Protein AF-W1XMA3-F1 (afdb_monomer)

Structure (mmCIF, N/CA/C/O backbone):
data_AF-W1XMA3-F1
#
_entry.id   AF-W1XMA3-F1
#
loop_
_atom_site.group_PDB
_atom_site.id
_atom_site.type_symbol
_atom_site.label_atom_id
_atom_site.label_alt_id
_atom_site.label_comp_id
_atom_site.label_asym_id
_atom_site.label_entity_id
_atom_site.label_seq_id
_atom_site.pdbx_PDB_ins_code
_atom_site.Cartn_x
_atom_site.Cartn_y
_atom_site.Cartn_z
_atom_site.occupancy
_atom_site.B_iso_or_equiv
_atom_site.auth_seq_id
_atom_site.auth_comp_id
_atom_site.auth_asym_id
_atom_site.auth_atom_id
_atom_site.pdbx_PDB_model_num
ATOM 1 N N . SER A 1 1 ? 0.793 16.146 -7.751 1.00 78.69 1 SER A N 1
ATOM 2 C CA . SER A 1 1 ? 1.714 15.023 -7.520 1.00 78.69 1 SER A CA 1
ATOM 3 C C . SER A 1 1 ? 2.074 15.010 -6.049 1.00 78.69 1 SER A C 1
ATOM 5 O O . SER A 1 1 ? 2.468 16.055 -5.539 1.00 78.69 1 SER A O 1
ATOM 7 N N . LEU A 1 2 ? 1.851 13.889 -5.372 1.00 86.06 2 LEU A N 1
ATOM 8 C CA . LEU A 1 2 ? 2.117 13.667 -3.953 1.00 86.06 2 LEU A CA 1
ATOM 9 C C . LEU A 1 2 ? 3.582 13.276 -3.740 1.00 86.06 2 LEU A C 1
ATOM 11 O O . LEU A 1 2 ? 4.157 12.507 -4.512 1.00 86.06 2 LEU A O 1
ATOM 15 N N . SER A 1 3 ? 4.195 13.806 -2.684 1.00 90.44 3 SER A N 1
ATOM 16 C CA . SER A 1 3 ? 5.564 13.454 -2.309 1.00 90.44 3 SER A CA 1
ATOM 17 C C . SER A 1 3 ? 5.628 12.082 -1.629 1.00 90.44 3 SER A C 1
ATOM 19 O O . SER A 1 3 ? 4.621 11.546 -1.164 1.00 90.44 3 SER A O 1
ATOM 21 N N . LYS A 1 4 ? 6.840 11.529 -1.482 1.00 88.31 4 LYS A N 1
ATOM 22 C CA . LYS A 1 4 ? 7.059 10.291 -0.711 1.00 88.31 4 LYS A CA 1
ATOM 23 C C . LYS A 1 4 ? 6.518 10.405 0.726 1.00 88.31 4 LYS A C 1
ATOM 25 O O . LYS A 1 4 ? 5.917 9.461 1.229 1.00 88.31 4 LYS A O 1
ATOM 30 N N . LYS A 1 5 ? 6.676 11.575 1.359 1.00 90.56 5 LYS A N 1
ATOM 31 C CA . LYS A 1 5 ? 6.173 11.846 2.715 1.00 90.56 5 LYS A CA 1
ATOM 32 C C . LYS A 1 5 ? 4.643 11.864 2.761 1.00 90.56 5 LYS A C 1
ATOM 34 O O . LYS A 1 5 ? 4.070 11.287 3.679 1.00 90.56 5 LYS A O 1
ATOM 39 N N . ASP A 1 6 ? 3.997 12.457 1.759 1.00 91.44 6 ASP A N 1
ATOM 40 C CA . ASP A 1 6 ? 2.532 12.478 1.673 1.00 91.44 6 ASP A CA 1
ATOM 41 C C . ASP A 1 6 ? 1.975 11.059 1.517 1.00 91.44 6 ASP A C 1
ATOM 43 O O . ASP A 1 6 ? 1.025 10.685 2.202 1.00 91.44 6 ASP A O 1
ATOM 47 N N . MET A 1 7 ? 2.615 10.237 0.678 1.00 91.88 7 MET A N 1
ATOM 48 C CA . MET A 1 7 ? 2.237 8.833 0.493 1.00 91.88 7 MET A CA 1
ATOM 49 C C . MET A 1 7 ? 2.435 8.002 1.765 1.00 91.88 7 MET A C 1
ATOM 51 O O . MET A 1 7 ? 1.592 7.169 2.092 1.00 91.88 7 MET A O 1
ATOM 55 N N . GLN A 1 8 ? 3.505 8.258 2.522 1.00 90.69 8 GLN A N 1
ATOM 56 C CA . GLN A 1 8 ? 3.725 7.616 3.817 1.00 90.69 8 GLN A CA 1
ATOM 57 C C . GLN A 1 8 ? 2.617 7.968 4.815 1.00 90.69 8 GLN A C 1
ATOM 59 O O . GLN A 1 8 ? 2.035 7.079 5.433 1.00 90.69 8 GLN A O 1
ATOM 64 N N . SER A 1 9 ? 2.300 9.258 4.954 1.00 91.69 9 SER A N 1
ATOM 65 C CA . SER A 1 9 ? 1.226 9.730 5.832 1.00 91.69 9 SER A CA 1
ATOM 66 C C . SER A 1 9 ? -0.135 9.168 5.425 1.00 91.69 9 SER A C 1
ATOM 68 O O . SER A 1 9 ? -0.914 8.770 6.290 1.00 91.69 9 SER A O 1
ATOM 70 N N . PHE A 1 10 ? -0.401 9.078 4.122 1.00 92.38 10 PHE A N 1
ATOM 71 C CA . PHE A 1 10 ? -1.614 8.472 3.585 1.00 92.38 10 PHE A CA 1
ATOM 72 C C . PHE A 1 10 ? -1.757 7.010 4.025 1.00 92.38 10 PHE A C 1
ATOM 74 O O . PHE A 1 10 ? -2.780 6.647 4.599 1.00 92.38 10 PHE A O 1
ATOM 81 N N . ILE A 1 11 ? -0.717 6.187 3.853 1.00 91.25 11 ILE A N 1
ATOM 82 C CA . ILE A 1 11 ? -0.741 4.782 4.284 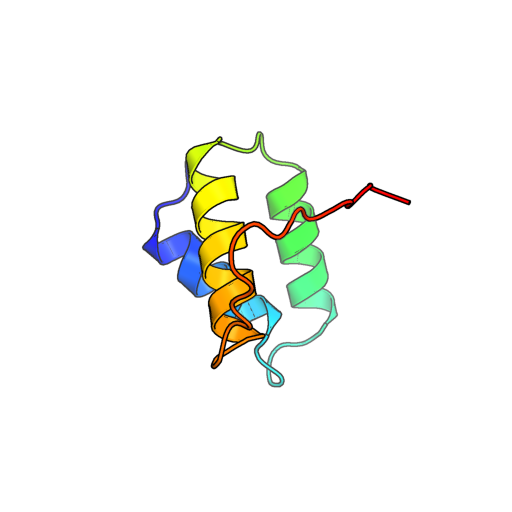1.00 91.25 11 ILE A CA 1
ATOM 83 C C . ILE A 1 11 ? -0.921 4.649 5.794 1.00 91.25 11 ILE A C 1
ATOM 85 O O . ILE A 1 11 ? -1.797 3.907 6.232 1.00 91.25 11 ILE A O 1
ATOM 89 N N . VAL A 1 12 ? -0.166 5.404 6.597 1.00 91.38 12 VAL A N 1
ATOM 90 C CA . VAL A 1 12 ? -0.313 5.382 8.063 1.00 91.38 12 VAL A CA 1
ATOM 91 C C . VAL A 1 12 ? -1.757 5.690 8.471 1.00 91.38 12 VAL A C 1
ATOM 93 O O . VAL A 1 12 ? -2.323 4.977 9.293 1.00 91.38 12 VAL A O 1
ATOM 96 N N . THR A 1 13 ? -2.384 6.678 7.830 1.00 93.00 13 THR A N 1
ATOM 97 C CA . THR A 1 13 ? -3.787 7.055 8.072 1.00 93.00 13 THR A CA 1
ATOM 98 C C . THR A 1 13 ? -4.756 5.908 7.763 1.00 93.00 13 THR A C 1
ATOM 100 O O . THR A 1 13 ? -5.703 5.671 8.513 1.00 93.00 13 THR A O 1
ATOM 103 N N . LEU A 1 14 ? -4.528 5.154 6.681 1.00 92.06 14 LEU A N 1
ATOM 104 C CA . LEU A 1 14 ? -5.378 4.013 6.318 1.00 92.06 14 LEU A CA 1
ATOM 105 C C . LEU A 1 14 ? -5.279 2.861 7.329 1.00 92.06 14 LEU A C 1
ATOM 107 O O . LEU A 1 14 ? -6.281 2.192 7.598 1.00 92.06 14 LEU A O 1
ATOM 111 N N . PHE A 1 15 ? -4.109 2.654 7.931 1.00 89.38 15 PHE A N 1
ATOM 112 C CA . PHE A 1 15 ? -3.875 1.581 8.901 1.00 89.38 15 PHE A CA 1
ATOM 113 C C . PHE A 1 15 ? -4.095 1.985 10.367 1.00 89.38 15 PHE A C 1
ATOM 115 O O . PHE A 1 15 ? -4.144 1.110 11.226 1.00 89.38 15 PHE A O 1
ATOM 122 N N . ASP A 1 16 ? -4.294 3.269 10.670 1.00 91.56 16 ASP A N 1
ATOM 123 C CA . ASP A 1 16 ? -4.527 3.741 12.039 1.00 91.56 16 ASP A CA 1
ATOM 124 C C . ASP A 1 16 ? -5.900 3.291 12.566 1.00 91.56 16 ASP A C 1
ATOM 126 O O . ASP A 1 16 ? -6.944 3.659 12.024 1.00 91.56 16 ASP A O 1
ATOM 130 N N . SER A 1 17 ? -5.922 2.488 13.631 1.00 92.94 17 SER A N 1
ATOM 131 C CA . SER A 1 17 ? -7.154 1.993 14.257 1.00 92.94 17 SER A CA 1
ATOM 132 C C . SER A 1 17 ? -7.989 3.084 1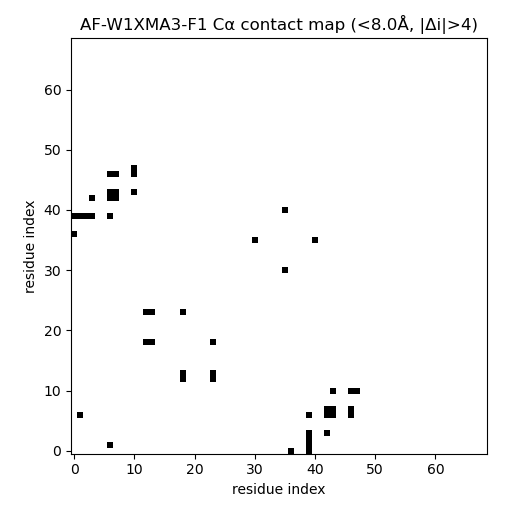4.930 1.00 92.94 17 SER A C 1
ATOM 134 O O . SER A 1 17 ? -9.163 2.856 15.207 1.00 92.94 17 SER A O 1
ATOM 136 N N . ASN A 1 18 ? -7.406 4.254 15.199 1.00 96.56 18 ASN A N 1
ATOM 137 C CA . ASN A 1 18 ? -8.088 5.380 15.837 1.00 96.56 18 ASN A CA 1
ATOM 138 C C . ASN A 1 18 ? -8.840 6.264 14.835 1.00 96.56 18 ASN A C 1
ATOM 140 O O . ASN A 1 18 ? -9.587 7.151 15.241 1.00 96.56 18 ASN A O 1
ATOM 144 N N . ILE A 1 19 ? -8.645 6.043 13.533 1.00 95.19 19 ILE A N 1
ATOM 145 C CA . ILE A 1 19 ? -9.300 6.813 12.478 1.00 95.19 19 ILE A CA 1
ATOM 146 C C . ILE A 1 19 ? -10.544 6.070 12.006 1.00 95.19 19 ILE A C 1
ATOM 148 O O . ILE A 1 19 ? -10.496 4.887 11.656 1.00 95.19 19 ILE A O 1
ATOM 152 N N . GLU A 1 20 ? -11.665 6.786 11.970 1.00 96.75 20 GLU A N 1
ATOM 153 C CA . GLU A 1 20 ? -12.943 6.227 11.552 1.00 96.75 20 GLU A CA 1
ATOM 154 C C . GLU A 1 20 ? -12.909 5.718 10.097 1.00 96.75 20 GLU A C 1
ATOM 156 O O . GLU A 1 20 ? -12.243 6.261 9.210 1.00 96.75 20 GLU A O 1
ATOM 161 N N . THR A 1 21 ? -13.662 4.649 9.830 1.00 95.50 21 THR A N 1
ATOM 162 C CA . THR A 1 21 ? -13.643 3.969 8.523 1.00 95.50 21 THR A CA 1
ATOM 163 C C . THR A 1 21 ? -14.179 4.848 7.389 1.00 95.50 21 THR A C 1
ATOM 165 O O . THR A 1 21 ? -13.633 4.827 6.289 1.00 95.50 21 THR A O 1
ATOM 168 N N . ASN A 1 22 ? -15.210 5.654 7.645 1.00 96.06 22 ASN A N 1
ATOM 169 C CA . ASN A 1 22 ? -15.732 6.666 6.714 1.00 96.06 22 ASN A CA 1
ATOM 170 C C . ASN A 1 22 ? -14.631 7.630 6.233 1.00 96.06 22 ASN A C 1
ATOM 172 O O . ASN A 1 22 ? -14.527 7.872 5.035 1.00 96.06 22 ASN A O 1
ATOM 176 N N . VAL A 1 23 ? -13.771 8.122 7.128 1.00 95.50 23 VAL A N 1
ATOM 177 C CA . VAL A 1 23 ? -12.667 9.031 6.784 1.00 95.50 23 VAL A CA 1
ATOM 178 C C . VAL A 1 23 ? -11.681 8.338 5.845 1.00 95.50 23 VAL A C 1
ATOM 180 O O . VAL A 1 23 ? -11.288 8.901 4.825 1.00 95.50 23 VAL A O 1
ATOM 183 N N . LYS A 1 24 ? -11.332 7.080 6.133 1.00 95.44 24 LYS A N 1
ATOM 184 C CA . LYS A 1 24 ? -10.452 6.271 5.274 1.00 95.44 24 LYS A CA 1
ATOM 185 C C . LYS A 1 24 ? -11.056 6.039 3.889 1.00 95.44 24 LYS A C 1
ATOM 187 O O . LYS A 1 24 ? -10.353 6.139 2.886 1.00 95.44 24 LYS A O 1
ATOM 192 N N . VAL A 1 25 ? -12.357 5.756 3.829 1.00 95.88 25 VAL A N 1
ATOM 193 C CA . VAL A 1 25 ? -13.093 5.573 2.571 1.00 95.88 25 VAL A CA 1
ATOM 194 C C . VAL A 1 25 ? -13.083 6.856 1.740 1.00 95.88 25 VAL A C 1
ATOM 196 O O . VAL A 1 25 ? -12.815 6.793 0.542 1.00 95.88 25 VAL A O 1
ATOM 199 N N . GLU A 1 26 ? -13.323 8.016 2.350 1.00 96.06 26 GLU A N 1
ATOM 200 C CA . GLU A 1 26 ? -13.282 9.302 1.644 1.00 96.06 26 GLU A CA 1
ATOM 201 C C . GLU A 1 26 ? -11.878 9.623 1.112 1.00 96.06 26 GLU A C 1
ATOM 203 O O . GLU A 1 26 ? -11.731 10.033 -0.040 1.00 96.06 26 GLU A O 1
ATOM 208 N N . LEU A 1 27 ? -10.830 9.342 1.890 1.00 93.81 27 LEU A N 1
ATOM 209 C CA . LEU A 1 27 ? -9.441 9.488 1.446 1.00 93.81 27 LEU A CA 1
ATOM 210 C C . LEU A 1 27 ? -9.105 8.574 0.256 1.00 93.81 27 LEU A C 1
ATOM 212 O O . LEU A 1 27 ? -8.458 9.014 -0.695 1.00 93.81 27 LEU A O 1
ATOM 216 N N . LEU A 1 28 ? -9.571 7.321 0.270 1.00 93.06 28 LEU A N 1
ATOM 217 C CA . LEU A 1 28 ? -9.393 6.382 -0.844 1.00 93.06 28 LEU A CA 1
ATOM 218 C C . LEU A 1 28 ? -10.129 6.841 -2.108 1.00 93.06 28 LEU A C 1
ATOM 220 O O . LEU A 1 28 ? -9.559 6.801 -3.200 1.00 93.06 28 LEU A O 1
ATOM 224 N N . LYS A 1 29 ? -11.371 7.320 -1.977 1.00 94.69 29 LYS A N 1
ATOM 225 C CA . LYS A 1 29 ? -12.128 7.895 -3.100 1.00 94.69 29 LYS A CA 1
ATOM 226 C C . LYS A 1 29 ? -11.413 9.111 -3.684 1.00 94.69 29 LYS A C 1
ATOM 228 O O . LYS A 1 29 ? -11.232 9.197 -4.893 1.00 94.69 29 LYS A O 1
ATOM 233 N N . ALA A 1 30 ? -10.955 10.030 -2.837 1.00 92.69 30 ALA A N 1
ATOM 234 C CA . ALA A 1 30 ? -10.222 11.210 -3.284 1.00 92.69 30 ALA A CA 1
ATOM 235 C C . ALA A 1 30 ? -8.924 10.831 -4.019 1.00 92.69 30 ALA A C 1
ATOM 237 O O . ALA A 1 30 ? -8.618 11.398 -5.067 1.00 92.69 30 ALA A O 1
ATOM 238 N N . TYR A 1 31 ? -8.187 9.839 -3.511 1.00 90.69 31 TYR A N 1
ATOM 239 C CA . TYR A 1 31 ? -6.954 9.365 -4.138 1.00 90.69 31 TYR A CA 1
ATOM 240 C C . TYR A 1 31 ? -7.185 8.678 -5.491 1.00 90.69 31 TYR A C 1
ATOM 242 O O . TYR A 1 31 ? -6.361 8.834 -6.390 1.00 90.69 31 TYR A O 1
ATOM 250 N N . THR A 1 32 ? -8.280 7.928 -5.634 1.00 89.88 32 THR A N 1
ATOM 251 C CA . THR A 1 32 ? -8.626 7.200 -6.870 1.00 89.88 32 THR A CA 1
ATOM 252 C C . THR A 1 32 ? -9.266 8.087 -7.936 1.00 89.88 32 THR A C 1
ATOM 254 O O . THR A 1 32 ? -9.102 7.811 -9.118 1.00 89.88 32 THR A O 1
ATOM 257 N N . ASN A 1 33 ? -9.939 9.170 -7.538 1.00 91.44 33 ASN A N 1
ATOM 258 C CA . ASN A 1 33 ? -10.515 10.153 -8.462 1.00 91.44 33 ASN A CA 1
ATOM 259 C C . ASN A 1 33 ? -9.476 11.094 -9.087 1.00 91.44 33 ASN A C 1
ATOM 261 O O . ASN A 1 33 ? -9.785 11.789 -10.053 1.00 91.44 33 ASN A O 1
ATOM 265 N N . LYS A 1 34 ? -8.265 11.168 -8.527 1.00 89.12 34 LYS A N 1
ATOM 266 C CA . LYS A 1 34 ? -7.170 11.949 -9.108 1.00 89.12 3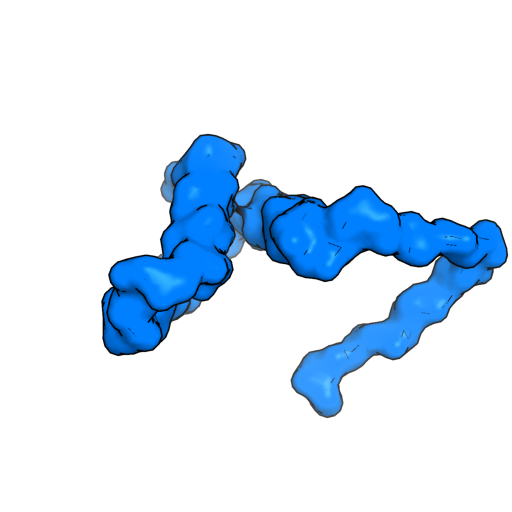4 LYS A CA 1
ATOM 267 C C . LYS A 1 34 ? -6.406 11.089 -10.127 1.00 89.12 34 LYS A C 1
ATOM 269 O O . LYS A 1 34 ? -6.243 9.887 -9.918 1.00 89.12 34 LYS A O 1
ATOM 274 N N . ASP A 1 35 ? -5.820 11.713 -11.145 1.00 87.12 35 ASP A N 1
ATOM 275 C CA . ASP A 1 35 ? -4.872 11.021 -12.024 1.00 87.12 35 ASP A CA 1
ATOM 276 C C . ASP A 1 35 ? -3.659 10.526 -11.228 1.00 87.12 35 ASP A C 1
ATOM 278 O O . ASP A 1 35 ? -2.962 11.291 -10.552 1.00 87.12 35 ASP A O 1
ATOM 282 N N . MET A 1 36 ? -3.423 9.216 -11.272 1.00 83.19 36 MET A N 1
ATOM 283 C CA . MET A 1 36 ? -2.400 8.575 -10.456 1.00 83.19 36 MET A CA 1
ATOM 284 C C . MET A 1 36 ? -1.034 8.646 -11.140 1.00 83.19 36 MET A C 1
ATOM 286 O O . MET A 1 36 ? -0.856 8.171 -12.262 1.00 83.19 36 MET A O 1
ATOM 290 N N . GLY A 1 37 ? -0.047 9.222 -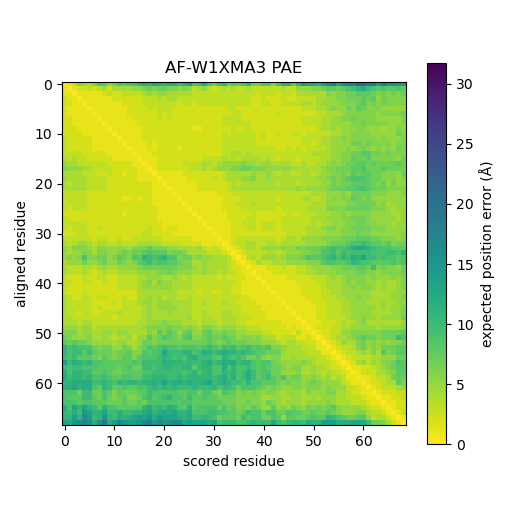10.452 1.00 87.00 37 GLY A N 1
ATOM 291 C CA . GLY A 1 37 ? 1.328 9.261 -10.946 1.00 87.00 37 GLY A CA 1
ATOM 292 C C . GLY A 1 37 ? 2.060 7.939 -10.705 1.00 87.00 37 GLY A C 1
ATOM 293 O O . GLY A 1 37 ? 1.912 7.327 -9.648 1.00 87.00 37 GLY A O 1
ATOM 294 N N . GLN A 1 38 ? 2.928 7.528 -11.635 1.00 86.00 38 GLN A N 1
ATOM 295 C CA . GLN A 1 38 ? 3.712 6.289 -11.502 1.00 86.00 38 GLN A CA 1
ATOM 296 C C . GLN A 1 38 ? 4.551 6.252 -10.211 1.00 86.00 38 GLN A C 1
ATOM 298 O O . GLN A 1 38 ? 4.606 5.228 -9.536 1.00 86.00 38 GLN A O 1
ATOM 303 N N . TYR A 1 39 ? 5.167 7.374 -9.828 1.00 89.06 39 TYR A N 1
ATOM 304 C CA . TYR A 1 39 ? 5.944 7.465 -8.586 1.00 89.06 39 TYR A CA 1
ATOM 305 C C . TYR A 1 39 ? 5.080 7.322 -7.330 1.00 89.06 39 TYR A C 1
ATOM 307 O O . TYR A 1 39 ? 5.505 6.692 -6.365 1.00 89.06 39 TYR A O 1
ATOM 315 N N . GLU A 1 40 ? 3.861 7.864 -7.348 1.00 88.38 40 GLU A N 1
ATOM 316 C CA . GLU A 1 40 ? 2.926 7.746 -6.228 1.00 88.38 40 GLU A CA 1
ATOM 317 C C . GLU A 1 40 ? 2.521 6.287 -6.017 1.00 88.38 40 GLU A C 1
ATOM 319 O O . GLU A 1 40 ? 2.477 5.833 -4.877 1.00 88.38 40 GLU A O 1
ATOM 324 N N . LEU A 1 41 ? 2.283 5.546 -7.105 1.00 88.00 41 LEU A N 1
ATOM 325 C CA . LEU A 1 41 ? 1.962 4.122 -7.048 1.00 88.00 41 LEU A CA 1
ATOM 326 C C . LEU A 1 41 ? 3.130 3.308 -6.478 1.00 88.00 41 LEU A C 1
ATOM 328 O O . LEU A 1 41 ? 2.924 2.461 -5.612 1.00 88.00 41 LEU A O 1
ATOM 332 N N . THR A 1 42 ? 4.361 3.601 -6.905 1.00 90.50 42 THR A N 1
ATOM 333 C CA . THR A 1 42 ? 5.561 2.959 -6.353 1.00 90.50 42 THR A CA 1
ATOM 334 C C . THR A 1 42 ? 5.670 3.182 -4.846 1.00 90.50 42 THR A C 1
ATOM 336 O O . THR A 1 42 ? 5.864 2.223 -4.101 1.00 90.50 42 THR A O 1
ATOM 339 N N . TYR A 1 43 ? 5.4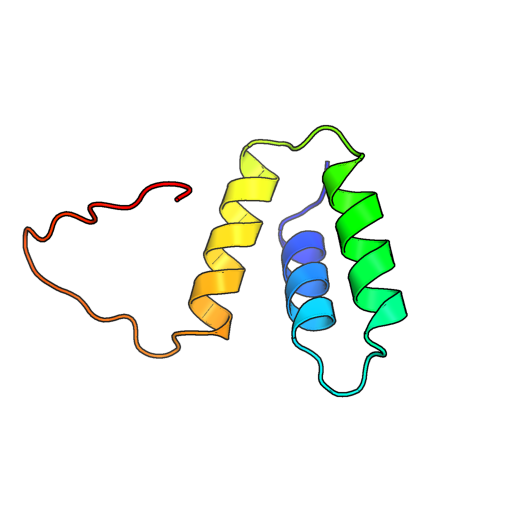97 4.422 -4.377 1.00 90.12 43 TYR A N 1
ATOM 340 C CA . TYR A 1 43 ? 5.543 4.719 -2.944 1.00 90.12 43 TYR A CA 1
ATOM 341 C C . TYR A 1 43 ? 4.389 4.066 -2.183 1.00 90.12 43 TYR A C 1
ATOM 343 O O . TYR A 1 43 ? 4.608 3.526 -1.103 1.00 90.12 43 TYR A O 1
ATOM 351 N N . LEU A 1 44 ? 3.177 4.071 -2.749 1.00 89.19 44 LEU A N 1
ATOM 352 C CA . LEU A 1 44 ? 2.011 3.417 -2.158 1.00 89.19 44 LEU A CA 1
ATOM 353 C C . LEU A 1 44 ? 2.306 1.942 -1.864 1.00 89.19 44 LEU A C 1
ATOM 355 O O . LEU A 1 44 ? 2.096 1.490 -0.742 1.00 89.19 44 LEU A O 1
ATOM 359 N N . VAL A 1 45 ? 2.823 1.214 -2.860 1.00 88.44 45 VAL A N 1
ATOM 360 C CA . VAL A 1 45 ? 3.138 -0.216 -2.751 1.00 88.44 45 VAL A CA 1
ATOM 361 C C . VAL A 1 45 ? 4.289 -0.460 -1.773 1.00 88.44 45 VAL A C 1
ATOM 363 O O . VAL A 1 45 ? 4.172 -1.338 -0.920 1.00 88.44 45 VAL A O 1
ATOM 366 N N . GLU A 1 46 ? 5.368 0.329 -1.844 1.00 88.00 46 GLU A N 1
ATOM 367 C CA . GLU A 1 46 ? 6.516 0.231 -0.926 1.00 88.00 46 GLU A CA 1
ATOM 368 C C . GLU A 1 46 ? 6.055 0.312 0.537 1.00 88.00 46 GLU A C 1
ATOM 370 O O . GLU A 1 46 ? 6.366 -0.571 1.342 1.00 88.00 46 GLU A O 1
ATOM 375 N N . TYR A 1 47 ? 5.252 1.327 0.865 1.00 88.50 47 TYR A N 1
ATOM 376 C CA . TYR A 1 47 ? 4.751 1.523 2.220 1.00 88.50 47 TYR A CA 1
ATOM 377 C C . TYR A 1 47 ? 3.711 0.475 2.623 1.00 88.50 47 TYR A C 1
ATOM 379 O O . TYR A 1 47 ? 3.761 -0.009 3.750 1.00 88.50 47 TYR A O 1
ATOM 387 N N . PHE A 1 48 ? 2.822 0.053 1.716 1.00 87.75 48 PHE A N 1
ATOM 388 C CA . PHE A 1 48 ? 1.87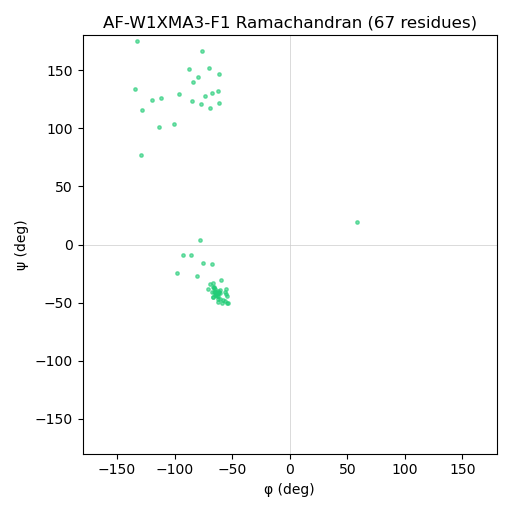0 -1.028 1.997 1.00 87.75 48 PHE A CA 1
ATOM 389 C C . PHE A 1 48 ? 2.578 -2.307 2.441 1.00 87.75 48 PHE A C 1
ATOM 391 O O . PHE A 1 48 ? 2.195 -2.915 3.444 1.00 87.75 48 PHE A O 1
ATOM 398 N N . ILE A 1 49 ? 3.610 -2.716 1.698 1.00 86.62 49 ILE A N 1
ATOM 399 C CA . ILE A 1 49 ? 4.338 -3.946 2.001 1.00 86.62 49 ILE A CA 1
ATOM 400 C C . ILE A 1 49 ? 5.079 -3.793 3.334 1.00 86.62 49 ILE A C 1
ATOM 402 O O . ILE A 1 49 ? 4.991 -4.686 4.173 1.00 86.62 49 ILE A O 1
ATOM 406 N N . GLN A 1 50 ? 5.755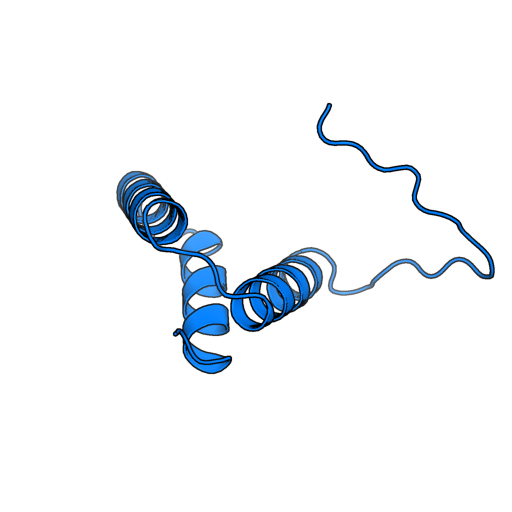 -2.664 3.567 1.00 84.25 50 GLN A N 1
ATOM 407 C CA . GLN A 1 50 ? 6.485 -2.417 4.817 1.00 84.25 50 GLN A CA 1
ATOM 408 C C . GLN A 1 50 ? 5.572 -2.403 6.050 1.00 84.25 50 GLN A C 1
ATOM 410 O O . GLN A 1 50 ? 5.948 -2.940 7.089 1.00 84.25 50 GLN A O 1
ATOM 415 N N . THR A 1 51 ? 4.373 -1.822 5.946 1.00 82.38 51 THR A N 1
ATOM 416 C CA . THR A 1 51 ? 3.422 -1.760 7.066 1.00 82.38 51 THR A CA 1
ATOM 417 C C . THR A 1 51 ? 2.839 -3.131 7.417 1.00 82.38 51 THR A C 1
ATOM 419 O O . THR A 1 51 ? 2.596 -3.396 8.590 1.00 82.38 51 THR A O 1
ATOM 422 N N . ASN A 1 52 ? 2.628 -4.015 6.435 1.00 81.31 52 ASN A N 1
ATOM 423 C CA . ASN A 1 52 ? 1.952 -5.303 6.655 1.00 81.31 52 ASN A CA 1
ATOM 424 C C . ASN A 1 52 ? 2.910 -6.492 6.827 1.00 81.31 52 ASN A C 1
ATOM 426 O O . ASN A 1 52 ? 2.547 -7.487 7.450 1.00 81.31 52 ASN A O 1
ATOM 430 N N . TYR A 1 53 ? 4.131 -6.401 6.296 1.00 84.00 53 TYR A N 1
ATOM 431 C CA . TYR A 1 53 ? 5.105 -7.493 6.276 1.00 84.00 53 TYR A CA 1
ATOM 432 C C . TYR A 1 53 ? 6.457 -7.009 6.815 1.00 84.00 53 TYR A C 1
ATOM 434 O O . TYR A 1 53 ? 7.384 -6.782 6.034 1.00 84.00 53 TYR A O 1
ATOM 442 N N . PRO A 1 54 ? 6.605 -6.867 8.148 1.00 80.62 54 PRO A N 1
ATOM 443 C CA . PRO A 1 54 ? 7.868 -6.437 8.751 1.00 80.62 54 PRO A CA 1
ATOM 444 C C . PRO A 1 54 ? 9.022 -7.399 8.433 1.00 80.62 54 PRO A C 1
ATOM 446 O O . PRO A 1 54 ? 10.160 -6.970 8.279 1.00 80.62 54 PRO A O 1
ATOM 449 N N . ASN A 1 55 ? 8.717 -8.690 8.268 1.00 84.44 55 ASN A N 1
ATOM 450 C CA . ASN A 1 55 ? 9.631 -9.685 7.721 1.00 84.44 55 ASN A CA 1
ATOM 451 C C . ASN A 1 55 ? 9.086 -10.160 6.371 1.00 84.44 55 ASN A C 1
ATOM 453 O O . ASN A 1 55 ? 8.157 -10.968 6.326 1.00 84.44 55 ASN A O 1
ATOM 457 N N . GLN A 1 56 ? 9.646 -9.654 5.271 1.00 81.38 56 GLN A N 1
ATOM 458 C CA . GLN A 1 56 ? 9.265 -10.114 3.938 1.00 81.38 56 GLN A CA 1
ATOM 459 C C . GLN A 1 56 ? 9.843 -11.508 3.664 1.00 81.38 56 GLN A C 1
ATOM 461 O O . GLN A 1 56 ? 11.056 -11.702 3.792 1.00 81.38 56 GLN A O 1
ATOM 466 N N . PRO A 1 57 ? 9.013 -12.480 3.255 1.00 80.56 57 PRO A N 1
ATOM 467 C CA . PRO A 1 57 ? 9.513 -13.784 2.864 1.00 80.56 57 PRO A CA 1
ATOM 468 C C . PRO A 1 57 ? 10.338 -13.665 1.577 1.00 80.56 57 PRO A C 1
ATOM 470 O O . PRO A 1 57 ? 9.894 -13.087 0.586 1.00 80.56 57 PRO A O 1
ATOM 473 N N . PHE A 1 58 ? 11.541 -14.237 1.589 1.00 85.75 58 PHE A N 1
ATOM 474 C CA . PHE A 1 58 ? 12.422 -14.283 0.428 1.00 85.75 58 PHE A CA 1
ATOM 475 C C . PHE A 1 58 ? 12.561 -15.716 -0.076 1.00 85.75 58 PHE A C 1
ATOM 477 O O . PHE A 1 58 ? 12.966 -16.613 0.664 1.00 85.75 58 PHE A O 1
ATOM 484 N N . TYR A 1 59 ? 12.282 -15.910 -1.363 1.00 86.94 59 TYR A N 1
ATOM 485 C CA . TYR A 1 59 ? 12.445 -17.188 -2.041 1.00 86.94 59 TYR A CA 1
ATOM 486 C C . TYR A 1 59 ? 13.271 -16.984 -3.305 1.00 86.94 59 TYR A C 1
ATOM 488 O O . TYR A 1 59 ? 12.866 -16.287 -4.237 1.00 86.94 59 TYR A O 1
ATOM 496 N N . ASN A 1 60 ? 14.456 -17.590 -3.331 1.00 91.38 60 ASN A N 1
ATOM 497 C CA . ASN A 1 60 ? 15.367 -17.448 -4.457 1.00 91.38 60 ASN A CA 1
ATOM 498 C C . ASN A 1 60 ? 14.732 -18.005 -5.742 1.00 91.38 60 ASN A C 1
ATOM 500 O O . ASN A 1 60 ? 14.233 -19.130 -5.745 1.00 91.38 60 ASN A O 1
ATOM 504 N N . LYS A 1 61 ? 14.794 -17.227 -6.830 1.00 91.56 61 LYS A N 1
ATOM 505 C CA . LYS A 1 61 ? 14.209 -17.548 -8.147 1.00 91.56 61 LYS A CA 1
ATOM 506 C C . LYS A 1 61 ? 12.693 -17.797 -8.136 1.00 91.56 61 LYS A C 1
ATOM 508 O O . LYS A 1 61 ? 12.174 -18.402 -9.071 1.00 91.56 61 LYS A O 1
ATOM 513 N N . ALA A 1 62 ? 11.981 -17.346 -7.105 1.00 88.50 62 ALA A N 1
ATOM 514 C CA . ALA A 1 62 ? 10.528 -17.434 -7.089 1.00 88.50 62 ALA A CA 1
ATOM 515 C C . ALA A 1 62 ? 9.891 -16.465 -8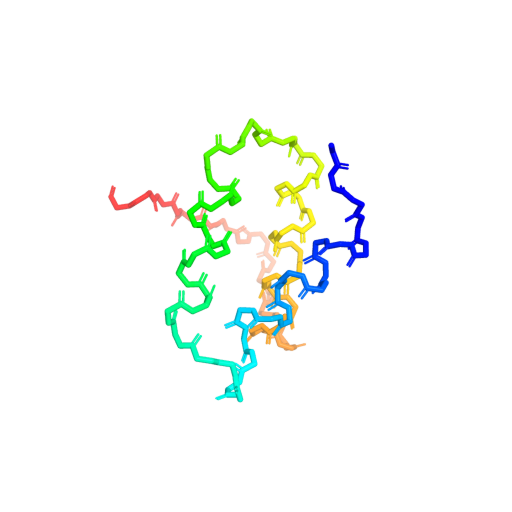.097 1.00 88.50 62 ALA A C 1
ATOM 517 O O . ALA A 1 62 ? 10.432 -15.401 -8.395 1.00 88.50 62 ALA A O 1
ATOM 518 N N . MET A 1 63 ? 8.712 -16.839 -8.593 1.00 89.38 63 MET A N 1
ATOM 519 C CA . MET A 1 63 ? 7.868 -16.025 -9.466 1.00 89.38 63 MET A CA 1
ATOM 520 C C . MET A 1 63 ? 6.519 -15.807 -8.770 1.00 89.38 63 MET A C 1
ATOM 522 O O . MET A 1 63 ? 5.869 -16.783 -8.398 1.00 89.38 63 MET A O 1
ATOM 526 N N . CYS A 1 64 ? 6.093 -14.549 -8.589 1.00 85.00 64 CYS A N 1
ATOM 527 C CA . CYS A 1 64 ? 4.710 -14.256 -8.190 1.00 85.00 64 CYS A CA 1
ATOM 528 C C . CYS A 1 64 ? 3.813 -14.399 -9.414 1.00 85.00 64 CYS A C 1
ATOM 530 O O . CYS A 1 64 ? 4.000 -13.686 -10.399 1.00 85.00 64 CYS A O 1
ATOM 532 N N . VAL A 1 65 ? 2.835 -15.297 -9.339 1.00 89.06 65 VAL A N 1
ATOM 533 C CA . VAL A 1 65 ? 1.706 -15.317 -10.268 1.00 89.06 65 VAL A CA 1
ATOM 534 C C . VAL A 1 65 ? 0.549 -14.658 -9.538 1.00 89.06 65 VAL A C 1
ATOM 536 O O . VAL A 1 65 ? -0.028 -15.232 -8.618 1.00 89.06 65 VAL A O 1
ATOM 539 N N . CYS A 1 66 ? 0.274 -13.415 -9.905 1.00 84.88 66 CYS A N 1
ATOM 540 C CA . CYS A 1 66 ? -0.699 -12.568 -9.242 1.00 84.88 66 CYS A CA 1
ATOM 541 C C . CYS A 1 66 ? -1.558 -11.880 -10.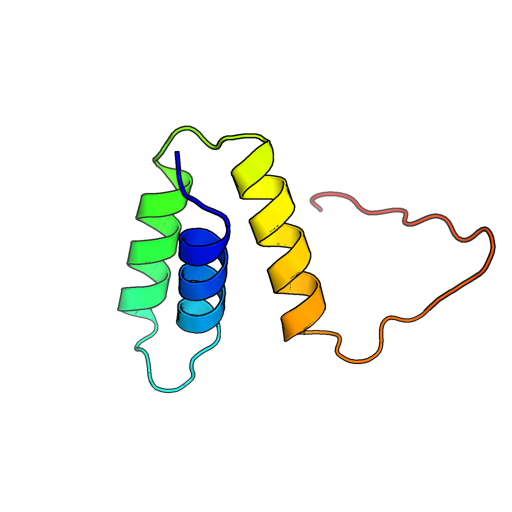317 1.00 84.88 66 CYS A C 1
ATOM 543 O O . CYS A 1 66 ? -1.041 -11.401 -11.324 1.00 84.88 66 CYS A O 1
ATOM 545 N N . GLY A 1 67 ? -2.875 -11.885 -10.121 1.00 85.56 67 GLY A N 1
ATOM 546 C CA . GLY A 1 67 ? -3.861 -11.277 -11.013 1.00 85.56 67 GLY A CA 1
ATOM 547 C C . GLY A 1 67 ? -4.855 -10.444 -10.213 1.00 85.56 67 GLY A C 1
ATOM 548 O O . GLY A 1 67 ? -4.815 -10.427 -8.984 1.00 85.56 67 GLY A O 1
ATOM 549 N N . THR A 1 68 ? -5.756 -9.754 -10.897 1.00 88.00 68 THR A N 1
ATOM 550 C CA . THR A 1 68 ? -6.770 -8.891 -10.267 1.00 88.00 68 THR A CA 1
ATOM 551 C C . THR A 1 68 ? -7.953 -9.654 -9.664 1.00 88.00 68 THR A C 1
ATOM 553 O O . THR A 1 68 ? -8.889 -9.024 -9.173 1.00 88.00 68 THR A O 1
ATOM 556 N N . GLY A 1 69 ? -7.908 -10.989 -9.695 1.00 69.56 69 GLY A N 1
ATOM 557 C CA . GLY A 1 69 ? -9.103 -11.830 -9.722 1.00 69.56 69 GLY A CA 1
ATOM 558 C C . GLY A 1 69 ? -9.433 -12.206 -11.154 1.00 69.56 69 GLY A C 1
ATOM 559 O O . GLY A 1 69 ? -9.433 -11.285 -12.004 1.00 69.56 69 GLY A O 1
#

pLDDT: mean 89.05, std 4.85, range [69.56, 96.75]

Solvent-accessible surface area (backbone atoms only — not comparable to full-atom values): 4484 Å² total; per-residue (Å²): 138,71,52,70,66,53,40,48,53,51,52,52,54,65,70,37,86,88,52,58,67,69,60,43,51,52,53,52,51,58,58,68,75,41,90,79,50,73,66,48,51,52,44,43,51,54,49,52,47,53,74,75,37,85,74,70,87,83,62,90,92,66,79,91,88,83,77,94,121

Organism: NCBI:txid408170

Mean predicted aligned error: 4.69 Å

Sequence (69 aa):
SLSKKDMQSFIVTLFDSNIETNVKVELLKAYTNKDMGQYELTYLVEYFIQTNYPNQPFYNKAMCVCGTG

Radius of gyration: 14.13 Å; Cα contacts (8 Å, |Δi|>4): 24; chains: 1; bounding box: 31×33×28 Å

Foldseek 3Di:
DDDLVRLLVLLCQLPDPVHDPVVNVVSVVVQVPDDDDPVSVVSNVVNVCCVPPVPDDDDPPDDDPDDPD

Secondary structure (DSSP, 8-state):
---HHHHHHHHHHHH-TTS-HHHHHHHHHHHHHSPPPHHHHHHHHHHHHHHH-SS----TT--------